Protein AF-A0A8H7E8W8-F1 (afdb_monomer_lite)

Sequence (144 aa):
MKECVDNLSKFAMERPKKLTNPTVNRGKTALPSSQNDLESIGLRADYDNDITAPDGTKYHKYRIQANAGDDVPASMKGWIKKQKKGTHAVLGDIYVKDNGTKQDVGDAYNQFKQAFSNDIKTPTPMGSREGSPSRPGTPSQHRE

Foldseek 3Di:
DLQLLVLQLVQCLVCVCLQQPPPDDAQAFSPDPDPVSCLASQKTWGWHDWDQDPVRWIWTKTWIFGADDPSHDPVSQVVLVVDPCRRRDTLGMFIATHVDHSVSSNVRSVVSSVVSVVCVVPVDDPDPDDPDPPPPDDDDDDDD

Secondary structure (DSSP, 8-state):
-HHHHHHHHHHHHHSTHHHHS--SPTTSEEE--SHHHHHHH-EEEEEEEEEE-TTS-EEEEEEEEEPPSSSS-HHHHHHHHHSTTGGG-EEEEEEEETT--HHHHHHHHHHHHHHHHHHTT-----------------------

Organism: NCBI:txid364733

Radius of gyration: 19.04 Å; chains: 1; bounding box: 45×62×44 Å

Structure (mmCIF, N/CA/C/O backbone):
data_AF-A0A8H7E8W8-F1
#
_entry.id   AF-A0A8H7E8W8-F1
#
loop_
_atom_site.group_PDB
_atom_site.id
_atom_site.type_symbol
_atom_site.label_atom_id
_atom_site.label_alt_id
_atom_site.label_comp_id
_atom_site.label_asym_id
_atom_site.label_entity_id
_atom_site.label_seq_id
_atom_site.pdbx_PDB_ins_code
_atom_site.Cartn_x
_atom_site.Cartn_y
_atom_site.Cartn_z
_atom_site.occupancy
_atom_site.B_iso_or_equiv
_atom_site.auth_seq_id
_atom_site.auth_comp_id
_atom_site.auth_asym_id
_atom_site.auth_atom_id
_atom_site.pdbx_PDB_model_num
ATOM 1 N N . MET A 1 1 ? 0.565 0.092 -15.449 1.00 70.25 1 MET A N 1
ATOM 2 C CA . MET A 1 1 ? 0.445 0.852 -14.180 1.00 70.25 1 MET A CA 1
ATOM 3 C C . MET A 1 1 ? -0.849 0.513 -13.464 1.00 70.25 1 MET A C 1
ATOM 5 O O . MET A 1 1 ? -0.759 -0.055 -12.388 1.00 70.25 1 MET A O 1
ATOM 9 N N . LYS A 1 2 ? -2.026 0.775 -14.056 1.00 75.25 2 LYS A N 1
ATOM 10 C CA . LYS A 1 2 ? -3.321 0.383 -13.468 1.00 75.25 2 LYS A CA 1
ATOM 11 C C . LYS A 1 2 ? -3.370 -1.110 -13.105 1.00 75.25 2 LYS A C 1
ATOM 13 O O . LYS A 1 2 ? -3.642 -1.444 -11.964 1.00 75.25 2 LYS A O 1
ATOM 18 N N . GLU A 1 3 ? -2.943 -1.970 -14.030 1.00 82.19 3 GLU A N 1
ATOM 19 C CA . GLU A 1 3 ? -2.847 -3.422 -13.815 1.00 82.19 3 GLU A CA 1
ATOM 20 C C . GLU A 1 3 ? -1.930 -3.817 -12.642 1.00 82.19 3 GLU A C 1
ATOM 22 O O . GLU A 1 3 ? -2.298 -4.658 -11.833 1.00 82.19 3 GLU A O 1
ATOM 27 N N . CYS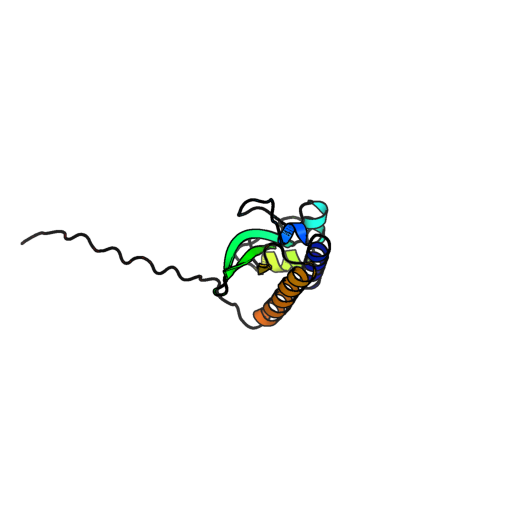 A 1 4 ? -0.779 -3.156 -12.473 1.00 81.19 4 CYS A N 1
ATOM 28 C CA . CYS A 1 4 ? 0.118 -3.387 -11.333 1.00 81.19 4 CYS A CA 1
ATOM 29 C C . CYS A 1 4 ? -0.577 -3.078 -9.996 1.00 81.19 4 CYS A C 1
ATOM 31 O O . CYS A 1 4 ? -0.436 -3.823 -9.028 1.00 81.19 4 CYS A O 1
ATOM 33 N N . VAL A 1 5 ? -1.345 -1.984 -9.943 1.00 81.81 5 VAL A N 1
ATOM 34 C CA . VAL A 1 5 ? -2.104 -1.584 -8.747 1.00 81.81 5 VAL A CA 1
ATOM 35 C C . VAL A 1 5 ? -3.269 -2.543 -8.490 1.00 81.81 5 VAL A C 1
ATOM 37 O O . VAL A 1 5 ? -3.531 -2.890 -7.339 1.00 81.81 5 VAL A O 1
ATOM 40 N N . ASP A 1 6 ? -3.954 -3.004 -9.538 1.00 86.00 6 ASP A N 1
ATOM 41 C CA . ASP A 1 6 ? -5.012 -4.012 -9.431 1.00 86.00 6 ASP A CA 1
ATOM 42 C C . ASP A 1 6 ? -4.475 -5.357 -8.926 1.00 86.00 6 ASP A C 1
ATOM 44 O O . ASP A 1 6 ? -5.049 -5.928 -7.996 1.00 86.00 6 ASP A O 1
ATOM 48 N N . ASN A 1 7 ? -3.334 -5.817 -9.444 1.00 86.56 7 ASN A N 1
ATOM 49 C CA . ASN A 1 7 ? -2.687 -7.041 -8.978 1.00 86.56 7 ASN A CA 1
ATOM 50 C C . ASN A 1 7 ? -2.253 -6.918 -7.512 1.00 86.56 7 ASN A C 1
ATOM 52 O O . ASN A 1 7 ? -2.559 -7.800 -6.711 1.00 86.56 7 ASN A O 1
ATOM 56 N N . LEU A 1 8 ? -1.631 -5.799 -7.120 1.00 85.19 8 LEU A N 1
ATOM 57 C CA . LEU A 1 8 ? -1.264 -5.562 -5.720 1.00 85.19 8 LEU A CA 1
ATOM 58 C C . LEU A 1 8 ? -2.495 -5.553 -4.799 1.00 85.19 8 LEU A C 1
ATOM 60 O O . LEU A 1 8 ? -2.479 -6.165 -3.733 1.00 85.19 8 LEU A O 1
ATOM 64 N N . SER A 1 9 ? -3.575 -4.894 -5.226 1.00 86.81 9 SER A N 1
ATOM 65 C CA . SER A 1 9 ? -4.850 -4.850 -4.505 1.00 86.81 9 SER A CA 1
ATOM 66 C C . SER A 1 9 ? -5.455 -6.245 -4.335 1.00 86.81 9 SER A C 1
ATOM 68 O O . SER A 1 9 ? -5.912 -6.581 -3.243 1.00 86.81 9 SER A O 1
ATOM 70 N N . LYS A 1 10 ? -5.405 -7.092 -5.368 1.00 87.25 10 LYS A N 1
ATOM 71 C CA . LYS A 1 10 ? -5.867 -8.482 -5.285 1.00 87.25 10 LYS A CA 1
ATOM 72 C C . LYS A 1 10 ? -5.060 -9.280 -4.258 1.00 87.25 10 LYS A C 1
ATOM 74 O O . LYS A 1 10 ? -5.651 -9.912 -3.385 1.00 87.25 10 LYS A O 1
ATOM 79 N N . PHE A 1 11 ? -3.731 -9.181 -4.297 1.00 86.38 11 PHE A N 1
ATOM 80 C CA . PHE A 1 11 ? -2.848 -9.834 -3.322 1.00 86.38 11 PHE A CA 1
ATOM 81 C C . PHE A 1 11 ? -3.115 -9.366 -1.888 1.00 86.38 11 PHE A C 1
ATOM 83 O O . PHE A 1 11 ? -3.147 -10.173 -0.957 1.00 86.38 11 PHE A O 1
ATOM 90 N N . ALA A 1 12 ? -3.345 -8.066 -1.707 1.00 86.25 12 ALA A N 1
ATOM 91 C CA . ALA A 1 12 ? -3.670 -7.483 -0.413 1.00 86.25 12 ALA A CA 1
ATOM 92 C C . ALA A 1 12 ? -4.982 -8.044 0.147 1.00 86.25 12 ALA A C 1
ATOM 94 O O . ALA A 1 12 ? -5.059 -8.415 1.317 1.00 86.25 12 ALA A O 1
ATOM 95 N N . MET A 1 13 ? -5.995 -8.177 -0.709 1.00 83.94 13 MET A N 1
ATOM 96 C CA . MET A 1 13 ? -7.292 -8.744 -0.353 1.00 83.94 13 MET A CA 1
ATOM 97 C C . MET A 1 13 ? -7.249 -10.263 -0.114 1.00 83.94 13 MET A C 1
ATOM 99 O O . MET A 1 13 ? -8.070 -10.782 0.640 1.00 83.94 13 MET A O 1
ATOM 103 N N . GLU A 1 14 ? -6.328 -10.999 -0.737 1.00 87.38 14 GLU A N 1
ATOM 104 C CA . GLU A 1 14 ? -6.111 -12.427 -0.455 1.00 87.38 14 GLU A CA 1
ATOM 105 C C . GLU A 1 14 ? -5.360 -12.651 0.863 1.00 87.38 14 GLU A C 1
ATOM 107 O O . GLU A 1 14 ? -5.583 -13.654 1.544 1.00 87.38 14 GLU A O 1
ATOM 112 N N . ARG A 1 15 ? -4.506 -11.701 1.265 1.00 85.38 15 ARG A N 1
ATOM 113 C CA . ARG A 1 15 ? -3.701 -11.774 2.494 1.00 85.38 15 ARG A CA 1
ATOM 114 C C . ARG A 1 15 ? -3.934 -10.573 3.421 1.00 85.38 15 ARG A C 1
ATOM 116 O O . ARG A 1 15 ? -2.964 -9.942 3.844 1.00 85.38 15 ARG A O 1
ATOM 123 N N . PRO A 1 16 ? -5.183 -10.290 3.833 1.00 84.38 16 PRO A N 1
ATOM 124 C CA . PRO A 1 16 ? -5.505 -9.079 4.586 1.00 84.38 16 PRO A CA 1
ATOM 125 C C . PRO A 1 16 ? -4.780 -9.030 5.934 1.00 84.38 16 PRO A C 1
ATOM 127 O O . PRO A 1 16 ? -4.319 -7.971 6.338 1.00 84.38 16 PRO A O 1
ATOM 130 N N . LYS A 1 17 ? -4.552 -10.192 6.565 1.00 84.81 17 LYS A N 1
ATOM 131 C CA . LYS A 1 17 ? -3.810 -10.317 7.831 1.00 84.81 17 LYS A CA 1
ATOM 132 C C . LYS A 1 17 ? -2.398 -9.729 7.779 1.00 84.81 17 LYS A C 1
ATOM 134 O O . LYS A 1 17 ? -1.897 -9.295 8.804 1.00 84.81 17 LYS A O 1
ATOM 139 N N . LYS A 1 18 ? -1.747 -9.713 6.607 1.00 83.56 18 LYS A N 1
ATOM 140 C CA . LYS A 1 18 ? -0.404 -9.127 6.448 1.00 83.56 18 LYS A CA 1
ATOM 141 C C . LYS A 1 18 ? -0.412 -7.601 6.536 1.00 83.56 18 LYS A C 1
ATOM 143 O O . LYS A 1 18 ? 0.631 -7.024 6.814 1.00 83.56 18 LYS A O 1
ATOM 148 N N . LEU A 1 19 ? -1.567 -6.983 6.289 1.00 83.69 19 LEU A N 1
ATOM 149 C CA . LEU A 1 19 ? -1.754 -5.536 6.302 1.00 83.69 19 LEU A CA 1
ATOM 150 C C . LEU A 1 19 ? -2.528 -5.047 7.531 1.00 83.69 19 LEU A C 1
ATOM 152 O O . LEU A 1 19 ? -2.322 -3.920 7.968 1.00 83.69 19 LEU A O 1
ATOM 156 N N . THR A 1 20 ? -3.413 -5.872 8.087 1.00 86.62 20 THR A N 1
ATOM 157 C CA . THR A 1 20 ? -4.204 -5.535 9.281 1.00 86.62 20 THR A CA 1
ATOM 158 C C . THR A 1 20 ? -3.509 -5.916 10.584 1.00 86.62 20 THR A C 1
ATOM 160 O O . THR A 1 20 ? -3.943 -5.482 11.641 1.00 86.62 20 THR A O 1
ATOM 163 N N . ASN A 1 21 ? -2.459 -6.737 10.513 1.00 86.56 21 ASN A N 1
ATOM 164 C CA . ASN A 1 21 ? -1.573 -7.048 11.628 1.00 86.56 21 ASN A CA 1
ATOM 165 C C . ASN A 1 21 ? -0.139 -7.259 11.093 1.00 86.56 21 ASN A C 1
ATOM 167 O O . ASN A 1 21 ? 0.307 -8.405 10.930 1.00 86.56 21 ASN A O 1
ATOM 171 N N . PRO A 1 22 ? 0.565 -6.179 10.705 1.00 82.50 22 PRO A N 1
ATOM 172 C CA . PRO A 1 22 ? 1.901 -6.283 10.143 1.00 82.50 22 PRO A CA 1
ATOM 173 C C . PRO A 1 22 ? 2.866 -6.884 11.164 1.00 82.50 22 PRO A C 1
ATOM 175 O O . PRO A 1 22 ? 3.104 -6.339 12.234 1.00 82.50 22 PRO A O 1
ATOM 178 N N . THR A 1 23 ? 3.499 -7.993 10.791 1.00 82.88 23 THR A N 1
ATOM 179 C CA . THR A 1 23 ? 4.620 -8.572 11.551 1.00 82.88 23 THR A CA 1
ATOM 180 C C . THR A 1 23 ? 5.970 -7.988 11.132 1.00 82.88 23 THR A C 1
ATOM 182 O O . THR A 1 23 ? 7.015 -8.451 11.582 1.00 82.88 23 THR A O 1
ATOM 185 N N . VAL A 1 24 ? 5.973 -7.053 10.179 1.00 83.81 24 VAL A N 1
ATOM 186 C CA . VAL A 1 24 ? 7.185 -6.467 9.605 1.00 83.81 24 VAL A CA 1
ATOM 187 C C . VAL A 1 24 ? 7.525 -5.156 10.303 1.00 83.81 24 VAL A C 1
ATOM 189 O O . VAL A 1 24 ? 6.645 -4.380 10.658 1.00 83.81 24 VAL A O 1
ATOM 192 N N . ASN A 1 25 ? 8.818 -4.890 10.468 1.00 85.25 25 ASN A N 1
ATOM 193 C CA . ASN A 1 25 ? 9.281 -3.622 11.023 1.00 85.25 25 ASN A CA 1
ATOM 194 C C . ASN A 1 25 ? 9.126 -2.476 10.016 1.00 85.25 25 ASN A C 1
ATOM 196 O O . ASN A 1 25 ? 9.081 -2.685 8.802 1.00 85.25 25 ASN A O 1
ATOM 200 N N . ARG A 1 26 ? 9.106 -1.243 10.528 1.00 86.50 26 ARG A N 1
ATOM 201 C CA . ARG A 1 26 ? 9.117 -0.022 9.716 1.00 86.50 26 ARG A CA 1
ATOM 202 C C . ARG A 1 26 ? 10.220 -0.058 8.649 1.00 86.50 26 ARG A C 1
ATOM 204 O O . ARG A 1 26 ? 11.359 -0.434 8.919 1.00 86.50 26 ARG A O 1
ATOM 211 N N . GLY A 1 27 ? 9.872 0.366 7.439 1.00 80.94 27 GLY A N 1
ATOM 212 C CA . GLY A 1 27 ? 10.732 0.390 6.259 1.00 80.94 27 GLY A CA 1
ATOM 213 C C . GLY A 1 27 ? 10.887 -0.963 5.564 1.00 80.94 27 GLY A C 1
ATOM 214 O O . GLY A 1 27 ? 11.674 -1.063 4.624 1.00 80.94 27 GLY A O 1
ATOM 215 N N . LYS A 1 28 ? 10.182 -2.010 6.012 1.00 86.56 28 LYS A N 1
ATOM 216 C CA . LYS A 1 28 ? 10.203 -3.335 5.379 1.00 86.56 28 LYS A CA 1
ATOM 217 C C . LYS A 1 28 ? 8.948 -3.579 4.554 1.00 86.56 28 LYS A C 1
ATOM 219 O O . LYS A 1 28 ? 7.860 -3.119 4.893 1.00 86.56 28 LYS A O 1
ATOM 224 N N . THR A 1 29 ? 9.109 -4.364 3.497 1.00 87.06 29 THR A N 1
ATOM 225 C CA . THR A 1 29 ? 8.011 -4.780 2.630 1.00 87.06 29 THR A CA 1
ATOM 226 C C . THR A 1 29 ? 7.055 -5.702 3.374 1.00 87.06 29 THR A C 1
ATOM 228 O O . THR A 1 29 ? 7.424 -6.803 3.778 1.00 87.06 29 THR A O 1
ATOM 231 N N . ALA A 1 30 ? 5.819 -5.243 3.552 1.00 86.69 30 ALA A N 1
ATOM 232 C CA . ALA A 1 30 ? 4.732 -6.034 4.117 1.00 86.69 30 ALA A CA 1
ATOM 233 C C . ALA A 1 30 ? 4.125 -6.968 3.063 1.00 86.69 30 ALA A C 1
ATOM 235 O O . ALA A 1 30 ? 3.780 -8.115 3.359 1.00 86.69 30 ALA A O 1
ATOM 236 N N . LEU A 1 31 ? 4.003 -6.475 1.825 1.00 86.12 31 LEU A N 1
ATOM 237 C CA . LEU A 1 31 ? 3.379 -7.192 0.719 1.00 86.12 31 LEU A CA 1
ATOM 238 C C . LEU A 1 31 ? 3.864 -6.647 -0.636 1.00 86.12 31 LEU A C 1
ATOM 240 O O . LEU A 1 31 ? 3.920 -5.431 -0.785 1.00 86.12 31 LEU A O 1
ATOM 244 N N . PRO A 1 32 ? 4.120 -7.477 -1.656 1.00 84.88 32 PRO A N 1
ATOM 245 C CA . PRO A 1 32 ? 4.276 -8.931 -1.619 1.00 84.88 32 PRO A CA 1
ATOM 246 C C . PRO A 1 32 ? 5.536 -9.352 -0.855 1.00 84.88 32 PRO A C 1
ATOM 248 O O . PRO A 1 32 ? 6.520 -8.624 -0.818 1.00 84.88 32 PRO A O 1
ATOM 251 N N . SER A 1 33 ? 5.511 -10.538 -0.243 1.00 81.50 33 SER A N 1
ATOM 252 C CA . SER A 1 33 ? 6.647 -11.073 0.526 1.00 81.50 33 SER A CA 1
ATOM 253 C C . SER A 1 33 ? 7.589 -11.965 -0.291 1.00 81.50 33 SER A C 1
ATOM 255 O O . SER A 1 33 ? 8.661 -12.310 0.195 1.00 81.50 33 SER A O 1
ATOM 257 N N . SER A 1 34 ? 7.175 -12.385 -1.490 1.00 83.94 34 SER A N 1
ATOM 258 C CA . SER A 1 34 ? 7.935 -13.287 -2.361 1.00 83.94 34 SER A CA 1
ATOM 259 C C . SER A 1 34 ? 8.532 -12.525 -3.540 1.00 83.94 34 SER A C 1
ATOM 261 O O . SER A 1 34 ? 7.864 -11.676 -4.128 1.00 83.94 34 SER A O 1
ATOM 263 N N . GLN A 1 35 ? 9.757 -12.884 -3.930 1.00 81.31 35 GLN A N 1
ATOM 264 C CA . GLN A 1 35 ? 10.471 -12.255 -5.046 1.00 81.31 35 GLN A CA 1
ATOM 265 C C . GLN A 1 35 ? 9.700 -12.355 -6.373 1.00 81.31 35 GLN A C 1
ATOM 267 O O . GLN A 1 35 ? 9.512 -11.352 -7.052 1.00 81.31 35 GLN A O 1
ATOM 272 N N . ASN A 1 36 ? 9.156 -13.534 -6.681 1.00 84.19 36 ASN A N 1
ATOM 273 C CA . ASN A 1 36 ? 8.395 -13.766 -7.912 1.00 84.19 36 ASN A CA 1
ATOM 274 C C . ASN A 1 36 ? 7.143 -12.868 -8.015 1.00 84.19 36 ASN A C 1
ATOM 276 O O . ASN A 1 36 ? 6.810 -12.363 -9.085 1.00 84.19 36 ASN A O 1
ATOM 280 N N . ASP A 1 37 ? 6.465 -12.618 -6.889 1.00 85.38 37 ASP A N 1
ATOM 281 C CA . ASP A 1 37 ? 5.301 -11.725 -6.849 1.00 85.38 37 ASP A CA 1
ATOM 282 C C . ASP A 1 37 ? 5.727 -10.253 -6.984 1.00 85.38 37 ASP A C 1
ATOM 284 O O . ASP A 1 37 ? 5.056 -9.468 -7.653 1.00 85.38 37 ASP A O 1
ATOM 288 N N . LEU A 1 38 ? 6.858 -9.872 -6.376 1.00 83.62 38 LEU A N 1
ATOM 289 C CA . LEU A 1 38 ? 7.436 -8.528 -6.488 1.00 83.62 38 LEU A CA 1
ATOM 290 C C . LEU A 1 38 ? 7.818 -8.179 -7.931 1.00 83.62 38 LEU A C 1
ATOM 292 O O . LEU A 1 38 ? 7.624 -7.040 -8.361 1.00 83.62 38 LEU A O 1
ATOM 296 N N . GLU A 1 39 ? 8.348 -9.145 -8.673 1.00 84.50 39 GLU A N 1
ATOM 297 C CA . GLU A 1 39 ? 8.697 -9.008 -10.088 1.00 84.50 39 GLU A CA 1
ATOM 298 C C . GLU A 1 39 ? 7.440 -8.950 -10.957 1.00 84.50 39 GLU A C 1
ATOM 300 O O . GLU A 1 39 ? 7.261 -7.993 -11.708 1.00 84.50 39 GLU A O 1
ATOM 305 N N . SER A 1 40 ? 6.505 -9.886 -10.762 1.00 83.62 40 SER A N 1
ATOM 306 C CA . SER A 1 40 ? 5.256 -9.947 -11.532 1.00 83.62 40 SER A CA 1
ATOM 307 C C . SER A 1 40 ? 4.383 -8.694 -11.366 1.00 83.62 40 SER A C 1
ATOM 309 O O . SER A 1 40 ? 3.837 -8.164 -12.336 1.00 83.62 40 SER A O 1
ATOM 311 N N . ILE A 1 41 ? 4.261 -8.179 -10.140 1.00 86.19 41 ILE A N 1
ATOM 312 C CA . ILE A 1 41 ? 3.439 -6.999 -9.840 1.00 86.19 41 ILE A CA 1
ATOM 313 C C . ILE A 1 41 ? 4.208 -5.710 -10.158 1.00 86.19 41 ILE A C 1
ATOM 315 O O . ILE A 1 41 ? 3.631 -4.743 -10.665 1.00 86.19 41 ILE A O 1
ATOM 319 N N . GLY A 1 42 ? 5.504 -5.668 -9.834 1.00 83.25 42 GLY A N 1
ATOM 320 C CA . GLY A 1 42 ? 6.347 -4.476 -9.941 1.00 83.25 42 GLY A CA 1
ATOM 321 C C . GLY A 1 42 ? 6.074 -3.396 -8.886 1.00 83.25 42 GLY A C 1
ATOM 322 O O . GLY A 1 42 ? 6.645 -2.309 -8.972 1.00 83.25 42 GLY A O 1
ATOM 323 N N . LEU A 1 43 ? 5.214 -3.668 -7.899 1.00 85.81 43 LEU A N 1
ATOM 324 C CA . LEU A 1 43 ? 4.906 -2.785 -6.771 1.00 85.81 43 LEU A CA 1
ATOM 325 C C . LEU A 1 43 ? 5.068 -3.515 -5.447 1.00 85.81 43 LEU A C 1
ATOM 327 O O . LEU A 1 43 ? 4.785 -4.708 -5.342 1.00 85.81 43 LEU A O 1
ATOM 331 N N . ARG A 1 44 ? 5.434 -2.749 -4.423 1.00 88.12 44 ARG A N 1
ATOM 332 C CA . ARG A 1 44 ? 5.525 -3.212 -3.045 1.00 88.12 44 ARG A CA 1
ATOM 333 C C . ARG A 1 44 ? 4.879 -2.221 -2.085 1.00 88.12 44 ARG A C 1
ATOM 335 O O . ARG A 1 44 ? 4.942 -1.015 -2.295 1.00 88.12 44 ARG A O 1
ATOM 342 N N . ALA A 1 45 ? 4.253 -2.744 -1.045 1.00 88.56 45 ALA A N 1
ATOM 343 C CA . ALA A 1 45 ? 3.720 -2.016 0.091 1.00 88.56 45 ALA A CA 1
ATOM 344 C C . ALA A 1 45 ? 4.706 -2.160 1.254 1.00 88.56 45 ALA A C 1
ATOM 346 O O . ALA A 1 45 ? 4.784 -3.210 1.897 1.00 88.56 45 ALA A O 1
ATOM 347 N N . ASP A 1 46 ? 5.471 -1.104 1.504 1.00 88.88 46 ASP A N 1
ATOM 348 C CA . ASP A 1 46 ? 6.424 -1.036 2.608 1.00 88.88 46 ASP A CA 1
ATOM 349 C C . ASP A 1 46 ? 5.737 -0.449 3.840 1.00 88.88 46 ASP A C 1
ATOM 351 O O . ASP A 1 46 ? 5.085 0.589 3.759 1.00 88.88 46 ASP A O 1
ATOM 355 N N . TYR A 1 47 ? 5.863 -1.107 4.987 1.00 90.25 47 TYR A N 1
ATOM 356 C CA . TYR A 1 47 ? 5.290 -0.617 6.235 1.00 90.25 47 TYR A CA 1
ATOM 357 C C . TYR A 1 47 ? 6.020 0.650 6.697 1.00 90.25 47 TYR A C 1
ATOM 359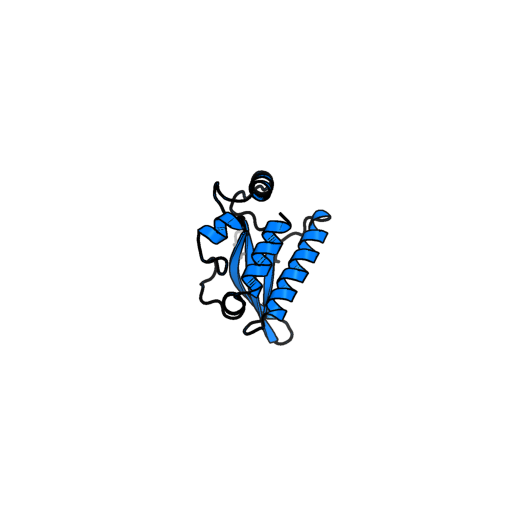 O O . TYR A 1 47 ? 7.247 0.648 6.766 1.00 90.25 47 TYR A O 1
ATOM 367 N N . ASP A 1 48 ? 5.302 1.735 7.003 1.00 87.75 48 ASP A N 1
ATOM 368 C CA . ASP A 1 48 ? 5.904 2.993 7.478 1.00 87.75 48 ASP A CA 1
ATOM 369 C C . ASP A 1 48 ? 5.647 3.190 8.974 1.00 87.75 48 ASP A C 1
ATOM 371 O O . ASP A 1 48 ? 6.590 3.155 9.759 1.00 87.75 48 ASP A O 1
ATOM 375 N N . ASN A 1 49 ? 4.399 3.381 9.400 1.00 86.56 49 ASN A N 1
ATOM 376 C CA . ASN A 1 49 ? 4.079 3.535 10.820 1.00 86.56 49 ASN A CA 1
ATOM 377 C C . ASN A 1 49 ? 2.597 3.288 11.126 1.00 86.56 49 ASN A C 1
ATOM 379 O O . ASN A 1 49 ? 1.771 3.181 10.225 1.00 86.56 49 ASN A O 1
ATOM 383 N N . ASP A 1 50 ? 2.263 3.290 12.412 1.00 88.06 50 ASP A N 1
ATOM 384 C CA . ASP A 1 50 ? 0.887 3.351 12.893 1.00 88.06 50 ASP A CA 1
ATOM 385 C C . ASP A 1 50 ? 0.408 4.804 12.998 1.00 88.06 50 ASP A C 1
ATOM 387 O O . ASP A 1 50 ? 1.107 5.676 13.520 1.00 88.06 50 ASP A O 1
ATOM 391 N N . ILE A 1 51 ? -0.810 5.065 12.537 1.00 86.19 51 ILE A N 1
ATOM 392 C CA . ILE A 1 51 ? -1.515 6.332 12.694 1.00 86.19 51 ILE A CA 1
ATOM 393 C C . ILE A 1 51 ? -2.761 6.096 13.532 1.00 86.19 51 ILE A C 1
ATOM 395 O O . ILE A 1 51 ? -3.577 5.233 13.224 1.00 86.19 51 ILE A O 1
ATOM 399 N N . THR A 1 52 ? -2.939 6.918 14.558 1.00 88.44 52 THR A N 1
ATOM 400 C CA . THR A 1 52 ? -4.191 6.984 15.309 1.00 88.44 52 THR A CA 1
ATOM 401 C C . THR A 1 52 ? -5.010 8.148 14.773 1.00 88.44 52 THR A C 1
ATOM 403 O O . THR A 1 52 ? -4.552 9.292 14.781 1.00 88.44 52 THR A O 1
ATOM 406 N N . ALA A 1 53 ? -6.205 7.857 14.275 1.00 80.19 53 ALA A N 1
ATOM 407 C CA . ALA A 1 53 ? -7.155 8.868 13.846 1.00 80.19 53 ALA A CA 1
ATOM 408 C C . ALA A 1 53 ? -7.778 9.597 15.058 1.00 80.19 53 ALA A C 1
ATOM 410 O O . ALA A 1 53 ? -7.695 9.105 16.188 1.00 80.19 53 ALA A O 1
ATOM 411 N N . PRO A 1 54 ? -8.392 10.780 14.859 1.00 79.00 54 PRO A N 1
ATOM 412 C CA . PRO A 1 54 ? -8.948 11.583 15.955 1.00 79.00 54 PRO A CA 1
ATOM 413 C C . PRO A 1 54 ? -10.052 10.885 16.761 1.00 79.00 54 PRO A C 1
ATOM 415 O O . PRO A 1 54 ? -10.274 11.221 17.918 1.00 79.00 54 PRO A O 1
ATOM 418 N N . ASP A 1 55 ? -10.729 9.912 16.153 1.00 80.81 55 ASP A N 1
ATOM 419 C CA . ASP A 1 55 ? -11.748 9.050 16.762 1.00 80.81 55 ASP A CA 1
ATOM 420 C C . ASP A 1 55 ? -11.151 7.910 17.616 1.00 80.81 55 ASP A C 1
ATOM 422 O O . ASP A 1 55 ? -11.890 7.115 18.191 1.00 80.81 55 ASP A O 1
ATOM 426 N N . GLY A 1 56 ? -9.820 7.812 17.698 1.00 81.81 56 GLY A N 1
ATOM 427 C CA . GLY A 1 56 ? -9.101 6.746 18.397 1.00 81.81 56 GLY A CA 1
ATOM 428 C C . GLY A 1 56 ? -8.872 5.488 17.556 1.00 81.81 56 GLY A C 1
ATOM 429 O O . GLY A 1 56 ? -8.216 4.557 18.031 1.00 81.81 56 GLY A O 1
ATOM 430 N N . THR A 1 57 ? -9.355 5.442 16.310 1.00 84.19 57 THR A N 1
ATOM 431 C CA . THR A 1 57 ? -9.146 4.287 15.430 1.00 84.19 57 THR A CA 1
ATOM 432 C C . THR A 1 57 ? -7.687 4.220 14.977 1.00 84.19 57 THR A C 1
ATOM 434 O O . THR A 1 57 ? -7.127 5.202 14.489 1.00 84.19 57 THR A O 1
ATOM 437 N N . LYS A 1 58 ? -7.059 3.047 15.105 1.00 87.88 58 LYS A N 1
ATOM 438 C CA . LYS A 1 58 ? -5.687 2.805 14.640 1.00 87.88 58 LYS A CA 1
ATOM 439 C C . LYS A 1 58 ? -5.666 2.326 13.189 1.00 87.88 58 LYS A C 1
ATOM 441 O O . LYS A 1 58 ? -6.468 1.485 12.784 1.00 87.88 58 LYS A O 1
ATOM 446 N N . TYR A 1 59 ? -4.710 2.839 12.430 1.00 87.06 59 TYR A N 1
ATOM 447 C CA . TYR A 1 59 ? -4.447 2.490 11.042 1.00 87.06 59 TYR A CA 1
ATOM 448 C C . TYR A 1 59 ? -2.960 2.220 10.849 1.00 87.06 59 TYR A C 1
ATOM 450 O O . TYR A 1 59 ? -2.118 2.992 11.292 1.00 87.06 59 TYR A O 1
ATOM 458 N N . HIS A 1 60 ? -2.630 1.176 10.109 1.00 87.81 60 HIS A N 1
ATOM 459 C CA . HIS A 1 60 ? -1.289 0.933 9.609 1.00 87.81 60 HIS A CA 1
ATOM 460 C C . HIS A 1 60 ? -1.094 1.677 8.291 1.00 87.81 60 HIS A C 1
ATOM 462 O O . HIS A 1 60 ? -1.832 1.476 7.319 1.00 87.81 60 HIS A O 1
ATOM 468 N N . LYS A 1 61 ? -0.077 2.533 8.250 1.00 88.88 61 LYS A N 1
ATOM 469 C CA . LYS A 1 61 ? 0.351 3.239 7.051 1.00 88.88 61 LYS A CA 1
ATOM 470 C C . LYS A 1 61 ? 1.337 2.381 6.265 1.00 88.88 61 LY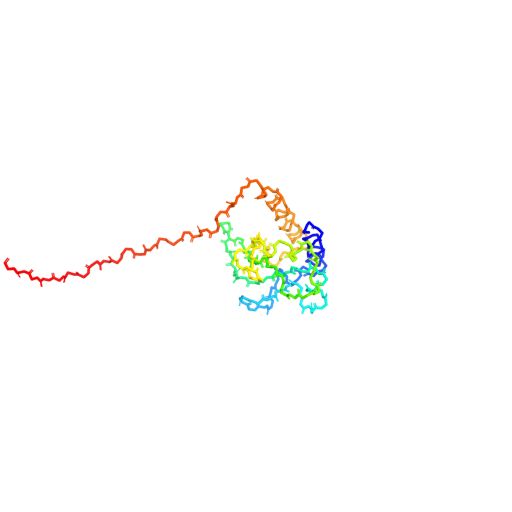S A C 1
ATOM 472 O O . LYS A 1 61 ? 2.395 2.006 6.776 1.00 88.88 61 LYS A O 1
ATOM 477 N N . TYR A 1 62 ? 1.034 2.167 4.989 1.00 89.06 62 TYR A N 1
ATOM 478 C CA . TYR A 1 62 ? 1.945 1.533 4.040 1.00 89.06 62 TYR A CA 1
ATOM 479 C C . TYR A 1 62 ? 2.261 2.468 2.890 1.00 89.06 62 TYR A C 1
ATOM 481 O O . TYR A 1 62 ? 1.388 3.150 2.361 1.00 89.06 62 TYR A O 1
ATOM 489 N N . ARG A 1 63 ? 3.514 2.450 2.464 1.00 89.31 63 ARG A N 1
ATOM 490 C CA . ARG A 1 63 ? 4.011 3.207 1.331 1.00 89.31 63 ARG A CA 1
ATOM 491 C C . ARG A 1 63 ? 4.100 2.306 0.113 1.00 89.31 63 ARG A C 1
ATOM 493 O O . ARG A 1 63 ? 4.842 1.326 0.118 1.00 89.31 63 ARG A O 1
ATOM 500 N N . ILE A 1 64 ? 3.368 2.652 -0.939 1.00 87.50 64 ILE A N 1
ATOM 501 C CA . ILE A 1 64 ? 3.399 1.928 -2.206 1.00 87.50 64 ILE A CA 1
ATOM 502 C C . ILE A 1 64 ? 4.605 2.414 -3.000 1.00 87.50 64 ILE A C 1
ATOM 504 O O . ILE A 1 64 ? 4.618 3.536 -3.506 1.00 87.50 64 ILE A O 1
ATOM 508 N N . GLN A 1 65 ? 5.637 1.584 -3.085 1.00 85.94 65 GLN A N 1
ATOM 509 C CA . GLN A 1 65 ? 6.854 1.858 -3.839 1.00 85.94 65 GLN A CA 1
ATOM 510 C C . GLN A 1 65 ? 6.923 0.990 -5.086 1.00 85.94 65 GLN A C 1
ATOM 512 O O . GLN A 1 65 ? 6.418 -0.136 -5.120 1.00 85.94 65 GLN A O 1
ATOM 517 N N . ALA A 1 66 ? 7.579 1.514 -6.113 1.00 83.38 66 ALA A N 1
ATOM 518 C CA . ALA A 1 66 ? 7.960 0.703 -7.253 1.00 83.38 66 ALA A CA 1
ATOM 519 C C . ALA A 1 66 ? 9.045 -0.306 -6.848 1.00 83.38 66 ALA A C 1
ATOM 521 O O . ALA A 1 66 ? 9.955 0.019 -6.084 1.00 83.38 66 ALA A O 1
ATOM 522 N N . ASN A 1 67 ? 8.948 -1.536 -7.351 1.00 80.00 67 ASN A N 1
ATOM 523 C CA . ASN A 1 67 ? 10.024 -2.502 -7.180 1.00 80.00 67 ASN A CA 1
ATOM 524 C C . ASN A 1 67 ? 11.181 -2.196 -8.149 1.00 80.00 67 ASN A C 1
ATOM 526 O O . ASN A 1 67 ? 10.974 -1.679 -9.250 1.00 80.00 67 ASN A O 1
ATOM 530 N N . ALA A 1 68 ? 12.402 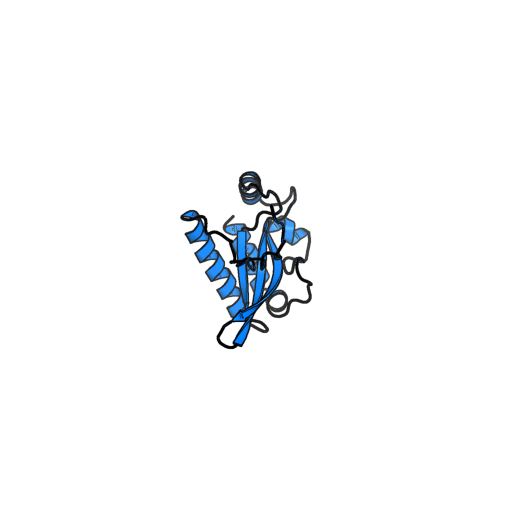-2.523 -7.732 1.00 67.75 68 ALA A N 1
ATOM 531 C CA . ALA A 1 68 ? 13.588 -2.472 -8.577 1.00 67.75 68 ALA A CA 1
ATOM 532 C C . ALA A 1 68 ? 13.788 -3.837 -9.245 1.00 67.75 68 ALA A C 1
ATOM 534 O O . ALA A 1 68 ? 13.701 -4.855 -8.564 1.00 67.75 68 ALA A O 1
ATOM 535 N N . GLY A 1 69 ? 14.081 -3.866 -10.543 1.00 65.25 69 GLY A N 1
ATOM 536 C CA . GLY A 1 69 ? 14.415 -5.112 -11.234 1.00 65.25 69 GLY A CA 1
ATOM 537 C C . GLY A 1 69 ? 14.126 -5.069 -12.726 1.00 65.25 69 GLY A C 1
ATOM 538 O O . GLY A 1 69 ? 13.393 -4.200 -13.211 1.00 65.25 69 GLY A O 1
ATOM 539 N N . ASP A 1 70 ? 14.707 -6.017 -13.455 1.00 66.56 70 ASP A N 1
ATOM 540 C CA . ASP A 1 70 ? 14.482 -6.154 -14.889 1.00 66.56 70 ASP A CA 1
ATOM 541 C C . ASP A 1 70 ? 13.202 -6.914 -15.243 1.00 66.56 70 ASP A C 1
ATOM 543 O O . ASP A 1 70 ? 12.675 -6.744 -16.342 1.00 66.56 70 ASP A O 1
ATOM 547 N N . ASP A 1 71 ? 12.630 -7.633 -14.289 1.00 74.56 71 ASP A N 1
ATOM 548 C CA . ASP A 1 71 ? 11.417 -8.421 -14.503 1.00 74.56 71 ASP A CA 1
ATOM 549 C C . ASP A 1 71 ? 10.130 -7.649 -14.178 1.00 74.56 71 ASP A C 1
ATOM 551 O O . ASP A 1 71 ? 9.028 -8.156 -14.375 1.00 74.56 71 ASP A O 1
ATOM 555 N N . VAL A 1 72 ? 10.240 -6.385 -13.740 1.00 78.25 72 VAL A N 1
ATOM 556 C CA . VAL A 1 72 ? 9.057 -5.544 -13.512 1.00 78.25 72 VAL A CA 1
ATOM 557 C C . VAL A 1 72 ? 8.385 -5.156 -14.838 1.00 78.25 72 VAL A C 1
ATOM 559 O O . VAL A 1 72 ? 9.076 -4.901 -15.835 1.00 78.25 72 VAL A O 1
ATOM 562 N N . PRO A 1 73 ? 7.046 -5.003 -14.868 1.00 78.94 73 PRO A N 1
ATOM 563 C CA . PRO A 1 73 ? 6.316 -4.689 -16.092 1.00 78.94 73 PRO A CA 1
ATOM 564 C C . PRO A 1 73 ? 6.857 -3.445 -16.811 1.00 78.94 73 PRO A C 1
ATOM 566 O O . PRO A 1 73 ? 7.155 -2.425 -16.184 1.00 78.94 73 PRO A O 1
ATOM 569 N N . ALA A 1 74 ? 6.909 -3.470 -18.148 1.00 77.81 74 ALA A N 1
ATOM 570 C CA . ALA A 1 74 ? 7.458 -2.373 -18.959 1.00 77.81 74 ALA A CA 1
ATOM 571 C C . ALA A 1 74 ? 6.791 -1.011 -18.678 1.00 77.81 74 ALA A C 1
ATOM 573 O O . ALA A 1 74 ? 7.451 0.029 -18.668 1.00 77.81 74 ALA A O 1
ATOM 574 N N . SER A 1 75 ? 5.489 -1.022 -18.366 1.00 73.50 75 SER A N 1
ATOM 575 C CA . SER A 1 75 ? 4.750 0.163 -17.912 1.00 73.50 75 SER A CA 1
ATOM 576 C C . SER A 1 75 ? 5.333 0.776 -16.633 1.00 73.50 75 SER A C 1
ATOM 578 O O . SER A 1 75 ? 5.374 1.997 -16.501 1.00 73.50 75 SER A O 1
ATOM 580 N N . MET A 1 76 ? 5.771 -0.067 -15.693 1.00 75.44 76 MET A N 1
ATOM 581 C CA . MET A 1 76 ? 6.411 0.356 -14.452 1.00 75.44 76 MET A CA 1
ATOM 582 C C . MET A 1 76 ? 7.819 0.877 -14.730 1.00 75.44 76 MET A C 1
ATOM 584 O O . MET A 1 76 ? 8.140 1.980 -14.299 1.00 75.44 76 MET A O 1
ATOM 588 N N . LYS A 1 77 ? 8.623 0.167 -15.537 1.00 75.69 77 LYS A N 1
ATOM 589 C CA . LYS A 1 77 ? 9.953 0.650 -15.957 1.00 75.69 77 LYS A CA 1
ATOM 590 C C . LYS A 1 77 ? 9.876 2.035 -16.601 1.00 75.69 77 LYS A C 1
ATOM 592 O O . LYS A 1 77 ? 10.672 2.915 -16.279 1.00 75.69 77 LYS A O 1
ATOM 597 N N . GLY A 1 78 ? 8.906 2.244 -17.492 1.00 76.44 78 GLY A N 1
ATOM 598 C CA . GLY A 1 78 ? 8.681 3.530 -18.150 1.00 76.44 78 GLY A CA 1
ATOM 599 C C . GLY A 1 78 ? 8.296 4.648 -17.178 1.00 76.44 78 GLY A C 1
ATOM 600 O O . GLY A 1 78 ? 8.732 5.782 -17.360 1.00 76.44 78 GLY A O 1
ATOM 601 N N . TRP A 1 79 ? 7.518 4.343 -16.135 1.00 77.94 79 TRP A N 1
ATOM 602 C CA . TRP A 1 79 ? 7.174 5.308 -15.090 1.00 77.94 79 TRP A CA 1
ATOM 603 C C . TRP A 1 79 ? 8.361 5.593 -14.162 1.00 77.94 79 TRP A C 1
ATOM 605 O O . TRP A 1 79 ? 8.714 6.757 -14.001 1.00 77.94 79 TRP A O 1
ATOM 615 N N . ILE A 1 80 ? 9.038 4.560 -13.644 1.00 74.06 80 ILE A N 1
ATOM 616 C CA . ILE A 1 80 ? 10.244 4.665 -12.801 1.00 74.06 80 ILE A CA 1
ATOM 617 C C . ILE A 1 80 ? 11.299 5.555 -13.467 1.00 74.06 80 ILE A C 1
ATOM 619 O O . ILE A 1 80 ? 11.821 6.464 -12.830 1.00 74.06 80 ILE A O 1
ATOM 623 N N . LYS A 1 81 ? 11.576 5.344 -14.764 1.00 73.31 81 LYS A N 1
ATOM 624 C CA . LYS A 1 81 ? 12.550 6.144 -15.532 1.00 73.31 81 LYS A CA 1
ATOM 625 C C . LYS A 1 81 ? 12.205 7.635 -15.596 1.00 73.31 81 LYS A C 1
ATOM 627 O O . LYS A 1 81 ? 13.101 8.455 -15.751 1.00 73.31 81 LYS A O 1
ATOM 632 N N . LYS A 1 82 ? 10.922 7.992 -15.496 1.00 75.56 82 LYS A N 1
ATOM 633 C CA . LYS A 1 82 ? 10.456 9.388 -15.483 1.00 75.56 82 LYS A CA 1
ATOM 634 C C . LYS A 1 82 ? 10.507 10.013 -14.086 1.00 75.56 82 LYS A C 1
ATOM 636 O O . LYS A 1 82 ? 10.414 11.232 -13.970 1.00 75.56 82 LYS A O 1
ATOM 641 N N . GLN A 1 83 ? 10.639 9.211 -13.030 1.00 71.75 83 GLN A N 1
ATOM 642 C CA . GLN A 1 83 ? 10.672 9.696 -11.654 1.00 71.75 83 GLN A CA 1
ATOM 643 C C . GLN A 1 83 ? 12.095 10.046 -11.222 1.00 71.75 83 GLN A C 1
ATOM 645 O O . GLN A 1 83 ? 13.014 9.238 -11.334 1.00 71.75 83 GLN A O 1
ATOM 650 N N . LYS A 1 84 ? 12.270 11.225 -10.614 1.00 64.50 84 LYS A N 1
ATOM 651 C CA . LYS A 1 84 ? 13.577 11.688 -10.104 1.00 64.50 84 LYS A CA 1
ATOM 652 C C . LYS A 1 84 ? 14.178 10.769 -9.032 1.00 64.50 84 LYS A C 1
ATOM 654 O O . LYS A 1 84 ? 15.387 10.763 -8.846 1.00 64.50 84 LYS A O 1
ATOM 659 N N . LYS A 1 85 ? 13.335 10.010 -8.320 1.00 63.69 85 LYS A N 1
ATOM 660 C CA . LYS A 1 85 ? 13.742 9.071 -7.261 1.00 63.69 85 LYS A CA 1
ATOM 661 C C . LYS A 1 85 ? 13.999 7.640 -7.763 1.00 63.69 85 LYS A C 1
ATOM 663 O O . LYS A 1 85 ? 14.313 6.774 -6.950 1.00 63.69 85 LYS A O 1
ATOM 668 N N . GLY A 1 86 ? 13.873 7.384 -9.071 1.00 68.88 86 GLY A N 1
ATOM 669 C CA . GLY A 1 86 ? 14.139 6.078 -9.676 1.00 68.88 86 GLY A CA 1
ATOM 670 C C . GLY A 1 86 ? 13.378 4.942 -8.988 1.00 68.88 86 GLY A C 1
ATOM 671 O O . GLY A 1 86 ? 12.172 5.027 -8.771 1.00 68.88 86 GLY A O 1
ATOM 672 N N . THR A 1 87 ? 14.085 3.876 -8.626 1.00 64.81 87 THR A N 1
ATOM 673 C CA . THR A 1 87 ? 13.535 2.673 -7.977 1.00 64.81 87 THR A CA 1
ATOM 674 C C . THR A 1 87 ? 13.017 2.896 -6.551 1.00 64.81 87 THR A C 1
ATOM 676 O O . THR A 1 87 ? 12.359 2.021 -6.002 1.00 64.81 87 THR A O 1
ATOM 679 N N . HIS A 1 88 ? 13.263 4.066 -5.954 1.00 64.69 88 HIS A N 1
ATOM 680 C CA . HIS A 1 88 ? 12.672 4.489 -4.679 1.00 64.69 88 HIS A CA 1
ATOM 681 C C . HIS A 1 88 ? 11.471 5.424 -4.876 1.00 64.69 88 HIS A C 1
ATOM 683 O O . HIS A 1 88 ? 11.078 6.156 -3.963 1.00 64.69 88 HIS A O 1
ATOM 689 N N . ALA A 1 89 ? 10.905 5.462 -6.084 1.00 74.50 89 ALA A N 1
ATOM 690 C CA . ALA A 1 89 ? 9.719 6.247 -6.358 1.00 74.50 89 ALA A CA 1
ATOM 691 C C . ALA A 1 89 ? 8.514 5.685 -5.595 1.00 74.50 89 ALA A C 1
ATOM 693 O O . ALA A 1 89 ? 8.147 4.513 -5.705 1.00 74.50 89 ALA A O 1
ATOM 694 N N . VAL A 1 90 ? 7.903 6.574 -4.823 1.00 81.00 90 VAL A N 1
ATOM 695 C CA . VAL A 1 90 ? 6.704 6.317 -4.037 1.00 81.00 90 VAL A CA 1
ATOM 696 C C . VAL A 1 90 ? 5.510 6.725 -4.883 1.00 81.00 90 VAL A C 1
ATOM 698 O O . VAL A 1 90 ? 5.444 7.870 -5.323 1.00 81.00 90 VAL A O 1
ATOM 701 N N . LEU A 1 91 ? 4.589 5.796 -5.122 1.00 80.00 91 LEU A N 1
ATOM 702 C CA . LEU A 1 91 ? 3.335 6.068 -5.823 1.00 80.00 91 LEU A CA 1
ATOM 703 C C . LEU A 1 91 ? 2.321 6.747 -4.901 1.00 80.00 91 LEU A C 1
ATOM 705 O O . LEU A 1 91 ? 1.508 7.536 -5.363 1.00 80.00 91 LEU A O 1
ATOM 709 N N . GLY A 1 92 ? 2.370 6.431 -3.611 1.00 83.38 92 GLY A N 1
ATOM 710 C CA . GLY A 1 92 ? 1.559 7.058 -2.578 1.00 83.38 92 GLY A CA 1
ATOM 711 C C . GLY A 1 92 ? 1.503 6.195 -1.328 1.00 83.38 92 GLY A C 1
ATOM 712 O O . GLY A 1 92 ? 2.180 5.169 -1.237 1.00 83.38 92 GLY A O 1
ATOM 713 N N . ASP A 1 93 ? 0.694 6.625 -0.373 1.00 86.25 93 ASP A N 1
ATOM 714 C CA . ASP A 1 93 ? 0.501 5.935 0.894 1.00 86.25 93 ASP A CA 1
ATOM 715 C C . ASP A 1 93 ? -0.931 5.364 0.961 1.00 86.25 93 ASP A C 1
ATOM 717 O O . 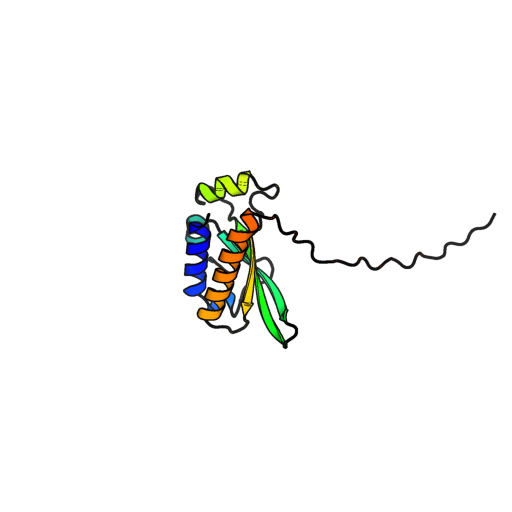ASP A 1 93 ? -1.870 5.952 0.421 1.00 86.25 93 ASP A O 1
ATOM 721 N N . ILE A 1 94 ? -1.098 4.216 1.618 1.00 86.12 94 ILE A N 1
ATOM 722 C CA . ILE A 1 94 ? -2.398 3.623 1.955 1.00 86.12 94 ILE A CA 1
ATOM 723 C C . ILE A 1 94 ? -2.520 3.463 3.465 1.00 86.12 94 ILE A C 1
ATOM 725 O O . ILE A 1 94 ? -1.523 3.262 4.163 1.00 86.12 94 ILE A O 1
ATOM 729 N N . TYR A 1 95 ? -3.754 3.506 3.953 1.00 87.06 95 TYR A N 1
ATOM 730 C CA . TYR A 1 95 ? -4.075 3.385 5.369 1.00 87.06 95 TYR A CA 1
ATOM 731 C C . TYR A 1 95 ? -5.013 2.204 5.549 1.00 87.06 95 TYR A C 1
ATOM 733 O O . TYR A 1 95 ? -6.135 2.216 5.052 1.00 87.06 95 TYR A O 1
ATOM 741 N N . VAL A 1 96 ? -4.540 1.169 6.230 1.00 86.56 96 VAL A N 1
ATOM 742 C CA . VAL A 1 96 ? -5.323 -0.038 6.494 1.00 86.56 96 VAL A CA 1
ATOM 743 C C . VAL A 1 96 ? -5.655 -0.073 7.972 1.00 86.56 96 VAL A C 1
ATOM 745 O O . VAL A 1 96 ? -4.772 0.103 8.802 1.00 86.56 96 VAL A O 1
ATOM 748 N N . LYS A 1 97 ? -6.921 -0.297 8.314 1.00 86.00 97 LYS A N 1
ATOM 749 C CA . LYS A 1 97 ? -7.362 -0.355 9.708 1.00 86.00 97 LYS A CA 1
ATOM 750 C C . LYS A 1 97 ? -6.667 -1.495 10.467 1.00 86.00 97 LYS A C 1
ATOM 752 O O . LYS A 1 97 ? -6.615 -2.626 9.971 1.00 86.00 97 LYS A O 1
ATOM 757 N N . ASP A 1 98 ? -6.162 -1.192 11.661 1.00 85.12 98 ASP A N 1
ATOM 758 C CA . ASP A 1 98 ? -5.611 -2.185 12.591 1.00 85.12 98 ASP A CA 1
ATOM 759 C C . ASP A 1 98 ? -6.697 -3.206 12.949 1.00 85.12 98 ASP A C 1
ATOM 761 O O . ASP A 1 98 ? -7.850 -2.849 13.210 1.00 85.12 98 ASP A O 1
ATOM 765 N N . ASN A 1 99 ? -6.346 -4.489 12.860 1.00 84.31 99 ASN A N 1
ATOM 766 C CA . ASN A 1 99 ? -7.260 -5.618 13.035 1.00 84.31 99 ASN A CA 1
ATOM 767 C C . ASN A 1 99 ? -8.525 -5.564 12.140 1.00 84.31 99 ASN A C 1
ATOM 769 O O . ASN A 1 99 ? -9.569 -6.126 12.475 1.00 84.31 99 ASN A O 1
ATOM 773 N N . GLY A 1 100 ? -8.435 -4.880 10.993 1.00 80.75 100 GLY A N 1
ATOM 774 C CA . GLY A 1 100 ? -9.506 -4.774 10.006 1.00 80.75 100 GLY A CA 1
ATOM 775 C C . GLY A 1 100 ? -9.784 -6.072 9.238 1.00 80.75 100 GLY A C 1
ATOM 776 O O . GLY A 1 100 ? -9.098 -7.092 9.367 1.00 80.75 100 GLY A O 1
ATOM 777 N N . THR A 1 101 ? -10.804 -6.025 8.388 1.00 87.06 101 THR A N 1
ATOM 778 C CA . THR A 1 101 ? -11.229 -7.141 7.539 1.00 87.06 101 THR A CA 1
ATOM 779 C C . THR A 1 101 ? -10.669 -7.030 6.119 1.00 87.06 101 THR A C 1
ATOM 781 O O . THR A 1 101 ? -10.075 -6.029 5.717 1.00 87.06 101 THR A O 1
ATOM 784 N N . LYS A 1 102 ? -10.907 -8.064 5.301 1.00 87.00 102 LYS A N 1
ATOM 785 C CA . LYS A 1 102 ? -10.641 -8.021 3.853 1.00 87.00 102 LYS A CA 1
ATOM 786 C C . LYS A 1 102 ? -11.315 -6.825 3.172 1.00 87.00 102 LYS A C 1
ATOM 788 O O . LYS A 1 102 ? -10.769 -6.303 2.202 1.00 87.00 102 LYS A O 1
ATOM 793 N N . GLN A 1 103 ? -12.483 -6.411 3.663 1.00 84.44 103 GLN A N 1
ATOM 794 C CA . GLN A 1 103 ? -13.218 -5.284 3.108 1.00 84.44 103 GLN A CA 1
ATOM 795 C C . GLN A 1 103 ? -12.506 -3.962 3.398 1.00 84.44 103 GLN A C 1
ATOM 797 O O . GLN A 1 103 ? -12.333 -3.186 2.469 1.00 84.44 103 GLN A O 1
ATOM 802 N N . ASP A 1 104 ? -12.002 -3.751 4.619 1.00 84.25 104 ASP A N 1
ATOM 803 C CA . ASP A 1 104 ? -11.220 -2.554 4.972 1.00 84.25 104 ASP A CA 1
ATOM 804 C C . ASP A 1 104 ? -9.957 -2.425 4.108 1.00 84.25 104 ASP A C 1
ATOM 806 O O . ASP A 1 104 ? -9.625 -1.346 3.622 1.00 84.25 104 ASP A O 1
ATOM 810 N N . VAL A 1 105 ? -9.273 -3.548 3.856 1.00 85.75 105 VAL A N 1
ATOM 811 C CA . VAL A 1 105 ? -8.126 -3.590 2.937 1.00 85.75 105 VAL A CA 1
ATOM 812 C C . VAL A 1 105 ? -8.560 -3.234 1.514 1.00 85.75 105 VAL A C 1
ATOM 814 O O . VAL A 1 105 ? -7.915 -2.422 0.855 1.00 85.75 105 VAL A O 1
ATOM 817 N N . GLY A 1 106 ? -9.658 -3.818 1.030 1.00 83.88 106 GLY A N 1
ATOM 818 C CA . GLY A 1 106 ? -10.206 -3.509 -0.290 1.00 83.88 106 GLY A CA 1
ATOM 819 C C . GLY A 1 106 ? -10.572 -2.032 -0.444 1.00 83.88 106 GLY A C 1
ATOM 820 O O . GLY A 1 106 ? -10.233 -1.430 -1.463 1.00 83.88 106 GLY A O 1
ATOM 821 N N . ASP A 1 107 ? -11.195 -1.440 0.575 1.00 84.19 107 ASP A N 1
ATOM 822 C CA . ASP A 1 107 ? -11.604 -0.036 0.582 1.00 84.19 107 ASP A CA 1
ATOM 823 C C . ASP A 1 107 ? -10.390 0.899 0.553 1.00 84.19 107 ASP A C 1
ATOM 825 O O . ASP A 1 107 ? -10.324 1.787 -0.294 1.00 84.19 107 ASP A O 1
ATOM 829 N N . ALA A 1 108 ? -9.359 0.619 1.361 1.00 84.25 108 ALA A N 1
ATOM 830 C CA . ALA A 1 108 ? -8.104 1.373 1.355 1.00 84.25 108 ALA A CA 1
ATOM 831 C C . ALA A 1 108 ? -7.436 1.387 -0.033 1.00 84.25 108 ALA A C 1
ATOM 833 O O . ALA A 1 108 ? -7.018 2.436 -0.528 1.00 84.25 108 ALA A O 1
ATOM 834 N N . TYR A 1 109 ? -7.376 0.232 -0.706 1.00 84.25 109 TYR A N 1
ATOM 835 C CA . TYR A 1 109 ? -6.845 0.152 -2.070 1.00 84.25 109 TYR A CA 1
ATOM 836 C C . TYR A 1 109 ? -7.766 0.805 -3.100 1.00 84.25 109 TYR A C 1
ATOM 838 O O . TYR A 1 109 ? -7.278 1.353 -4.086 1.00 84.25 109 TYR A O 1
ATOM 846 N N . ASN A 1 110 ? -9.083 0.763 -2.909 1.00 83.56 110 ASN A N 1
ATOM 847 C CA . ASN A 1 110 ? -10.028 1.425 -3.800 1.00 83.56 110 ASN A CA 1
ATOM 848 C C . ASN A 1 110 ? -9.922 2.954 -3.693 1.00 83.56 110 ASN A C 1
ATOM 850 O O . ASN A 1 110 ? -9.872 3.638 -4.714 1.00 83.56 110 ASN A O 1
ATOM 854 N N . GLN A 1 111 ? -9.807 3.485 -2.475 1.00 81.06 111 GLN A N 1
ATOM 855 C CA . GLN A 1 111 ? -9.523 4.899 -2.228 1.00 81.06 111 GLN A CA 1
ATOM 856 C C . GLN A 1 111 ? -8.177 5.295 -2.833 1.00 81.06 111 GLN A C 1
ATOM 858 O O . GLN A 1 111 ? -8.098 6.306 -3.524 1.00 81.06 111 GLN A O 1
ATOM 863 N N . PHE A 1 112 ? -7.144 4.463 -2.675 1.00 82.75 112 PHE A N 1
ATOM 864 C CA . PHE A 1 112 ? -5.855 4.681 -3.330 1.00 82.75 112 PHE A CA 1
ATOM 865 C C . PHE A 1 112 ? -5.967 4.695 -4.855 1.00 82.75 112 PHE A C 1
ATOM 867 O O . PHE A 1 112 ? -5.407 5.579 -5.488 1.00 82.75 112 PHE A O 1
ATOM 874 N N . LYS A 1 113 ? -6.703 3.761 -5.471 1.00 83.19 113 LYS A N 1
ATOM 875 C CA . LYS A 1 113 ? -6.925 3.741 -6.929 1.00 83.19 113 LYS A CA 1
ATOM 876 C C . LYS A 1 113 ? -7.637 5.006 -7.403 1.00 83.19 113 LYS A C 1
ATOM 878 O O . LYS A 1 113 ? -7.259 5.556 -8.434 1.00 83.19 113 LYS A O 1
ATOM 883 N N . GLN A 1 114 ? -8.640 5.470 -6.659 1.00 77.50 114 GLN A N 1
ATOM 884 C CA . GLN A 1 114 ? -9.355 6.711 -6.958 1.00 77.50 114 GLN A CA 1
ATOM 885 C C . GLN A 1 114 ? -8.444 7.931 -6.806 1.00 77.50 114 GLN A C 1
ATOM 887 O O . GLN A 1 114 ? -8.366 8.743 -7.724 1.00 77.50 114 GLN A O 1
ATOM 892 N N . ALA A 1 115 ? -7.700 8.024 -5.702 1.00 73.00 115 ALA A N 1
ATOM 893 C C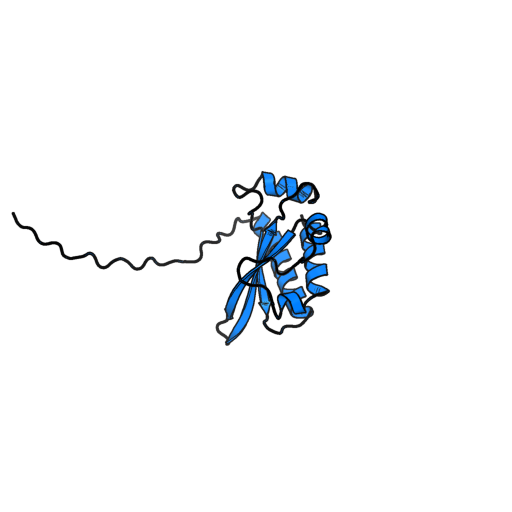A . ALA A 1 115 ? -6.725 9.082 -5.464 1.00 73.00 115 ALA A CA 1
ATOM 894 C C . ALA A 1 115 ? -5.648 9.082 -6.551 1.00 73.00 115 ALA A C 1
ATOM 896 O O . ALA A 1 115 ? -5.449 10.100 -7.190 1.00 73.00 115 ALA A O 1
ATOM 897 N N . PHE A 1 116 ? -5.051 7.931 -6.859 1.00 70.38 116 PHE A N 1
ATOM 898 C CA . PHE A 1 116 ? -4.066 7.764 -7.926 1.00 70.38 116 PHE A CA 1
ATOM 899 C C . PHE A 1 116 ? -4.624 8.154 -9.300 1.00 70.38 116 PHE A C 1
ATOM 901 O O . PHE A 1 116 ? -3.936 8.801 -10.083 1.00 70.38 116 PHE A O 1
ATOM 908 N N . SER A 1 117 ? -5.876 7.793 -9.602 1.00 69.19 117 SER A N 1
ATOM 909 C CA . SER A 1 117 ? -6.537 8.189 -10.850 1.00 69.19 117 SER A CA 1
ATOM 910 C C . SER A 1 117 ? -6.799 9.697 -10.919 1.00 69.19 117 SER A C 1
ATOM 912 O O . SER A 1 117 ? -6.770 10.264 -12.011 1.00 69.19 117 SER A O 1
ATOM 914 N N . ASN A 1 118 ? -7.046 10.342 -9.777 1.00 61.72 118 ASN A N 1
ATOM 915 C CA . ASN A 1 118 ? -7.253 11.785 -9.676 1.00 61.72 118 ASN A CA 1
ATOM 916 C C . ASN A 1 118 ? -5.922 12.567 -9.664 1.00 61.72 118 ASN A C 1
ATOM 918 O O . ASN A 1 118 ? -5.842 13.624 -10.285 1.00 61.72 118 ASN A O 1
ATOM 922 N N . ASP A 1 119 ? -4.856 12.023 -9.066 1.00 52.06 119 ASP A N 1
ATOM 923 C CA . ASP A 1 119 ? -3.516 12.632 -8.958 1.00 52.06 119 ASP A CA 1
ATOM 924 C C . ASP A 1 119 ? -2.791 12.716 -10.318 1.00 52.06 119 ASP A C 1
ATOM 926 O O . ASP A 1 119 ? -1.871 13.511 -10.491 1.00 52.06 119 ASP A O 1
ATOM 930 N N . ILE A 1 120 ? -3.256 12.002 -11.359 1.00 43.38 120 ILE A N 1
ATOM 931 C CA . ILE A 1 120 ? -2.807 12.250 -12.747 1.00 43.38 120 ILE A CA 1
ATOM 932 C C . ILE A 1 120 ? -3.137 13.694 -13.195 1.00 43.38 120 ILE A C 1
ATOM 934 O O . ILE A 1 120 ? -2.491 14.209 -14.109 1.00 43.38 120 ILE A O 1
ATOM 938 N N . LYS A 1 121 ? -4.090 14.385 -12.545 1.00 35.47 121 LYS A N 1
ATOM 939 C CA . LYS A 1 121 ? -4.400 15.806 -12.794 1.00 35.47 121 LYS A CA 1
ATOM 940 C C . LYS A 1 121 ? -3.725 16.795 -11.838 1.00 35.47 121 LYS A C 1
ATOM 942 O O . LYS A 1 121 ? -3.710 17.981 -12.157 1.00 35.47 121 LYS A O 1
ATOM 947 N N . THR A 1 122 ? -3.137 16.364 -10.725 1.00 30.20 122 THR A N 1
ATOM 948 C CA . THR A 1 122 ? -2.476 17.268 -9.770 1.00 30.20 122 THR A CA 1
ATOM 949 C C . THR A 1 122 ? -1.363 16.536 -9.028 1.00 30.20 122 THR A C 1
ATOM 951 O O . THR A 1 122 ? -1.672 15.571 -8.341 1.00 30.20 122 THR A O 1
ATOM 954 N N . PRO A 1 123 ? -0.097 16.989 -9.088 1.00 29.95 123 PRO A N 1
ATOM 955 C CA . PRO A 1 123 ? 0.942 16.460 -8.214 1.00 29.95 123 PRO A CA 1
ATOM 956 C C . PRO A 1 123 ? 0.632 16.891 -6.775 1.00 29.95 123 PRO A C 1
ATOM 958 O O . PRO A 1 123 ? 0.836 18.058 -6.433 1.00 29.95 123 PRO A O 1
ATOM 961 N N . THR A 1 124 ? 0.128 15.993 -5.925 1.00 40.47 124 THR A N 1
ATOM 962 C CA . THR A 1 124 ? -0.131 16.369 -4.528 1.00 40.47 124 THR A CA 1
ATOM 963 C C . THR A 1 124 ? 1.152 16.233 -3.691 1.00 40.47 124 THR A C 1
ATOM 965 O O . THR A 1 124 ? 1.851 15.216 -3.755 1.00 40.47 124 THR A O 1
ATOM 968 N N . PRO A 1 125 ? 1.519 17.268 -2.914 1.00 41.12 125 PRO A N 1
ATOM 969 C CA . PRO A 1 125 ? 2.796 17.358 -2.234 1.00 41.12 125 PRO A CA 1
ATOM 970 C C . PRO A 1 125 ? 2.764 16.532 -0.946 1.00 41.12 125 PRO A C 1
ATOM 972 O O . PRO A 1 125 ? 2.038 16.847 -0.008 1.00 41.12 125 PRO A O 1
ATOM 975 N N . MET A 1 126 ? 3.618 15.514 -0.842 1.00 34.72 126 MET A N 1
ATOM 976 C CA . MET A 1 126 ? 3.974 14.954 0.464 1.00 34.72 126 MET A CA 1
ATOM 977 C C . MET A 1 126 ? 5.011 15.853 1.139 1.00 34.72 126 MET A C 1
ATOM 979 O O . MET A 1 126 ? 6.203 15.556 1.176 1.00 34.72 126 MET A O 1
ATOM 983 N N . GLY A 1 127 ? 4.528 16.979 1.653 1.00 32.22 127 GLY A N 1
ATOM 984 C CA . GLY A 1 127 ? 5.190 17.779 2.670 1.00 32.22 127 GLY A CA 1
ATOM 985 C C . GLY A 1 127 ? 4.341 17.751 3.930 1.00 32.22 127 GLY A C 1
ATOM 986 O O . GLY A 1 127 ? 3.581 18.681 4.187 1.00 32.22 127 GLY A O 1
ATOM 987 N N . SER A 1 128 ? 4.455 16.685 4.723 1.00 38.25 128 SER A N 1
ATOM 988 C CA . SER A 1 128 ? 4.056 16.758 6.126 1.00 38.25 128 SER A CA 1
ATOM 989 C C . SER A 1 128 ? 4.942 17.798 6.804 1.00 38.25 128 SER A C 1
ATOM 991 O O . SER A 1 128 ? 6.102 17.541 7.094 1.00 38.25 128 SER A O 1
ATOM 993 N N . ARG A 1 129 ? 4.391 18.999 6.965 1.00 46.97 129 ARG A N 1
ATOM 994 C CA . ARG A 1 129 ? 4.457 19.840 8.163 1.00 46.97 129 ARG A CA 1
ATOM 995 C C . ARG A 1 129 ? 5.497 19.379 9.201 1.00 46.97 129 ARG A C 1
ATOM 997 O O . ARG A 1 129 ? 5.163 18.634 10.115 1.00 46.97 129 ARG A O 1
ATOM 1004 N N . GLU A 1 130 ? 6.711 19.911 9.116 1.00 32.59 130 GLU A N 1
ATOM 1005 C CA . GLU A 1 130 ? 7.533 20.153 10.300 1.00 32.59 130 GLU A CA 1
ATOM 1006 C C . GLU A 1 130 ? 7.588 21.664 10.497 1.00 32.59 130 GLU A C 1
ATOM 1008 O O . GLU A 1 130 ? 8.235 22.400 9.753 1.00 32.59 130 GLU A O 1
ATOM 1013 N N . GLY A 1 131 ? 6.840 22.137 11.494 1.00 33.44 131 GLY A N 1
ATOM 1014 C CA . GLY A 1 131 ? 7.229 23.357 12.170 1.00 33.44 131 GLY A CA 1
ATOM 1015 C C . GLY A 1 131 ? 8.590 23.088 12.789 1.00 33.44 131 GLY A C 1
ATOM 1016 O O . GLY A 1 131 ? 8.688 22.345 13.762 1.00 33.44 131 GLY A O 1
ATOM 1017 N N . SER A 1 132 ? 9.634 23.670 12.209 1.00 33.38 132 SER A N 1
ATOM 1018 C CA . SER A 1 132 ? 10.896 23.846 12.908 1.00 33.38 132 SER A CA 1
ATOM 1019 C C . SER A 1 132 ? 10.590 24.497 14.260 1.00 33.38 132 SER A C 1
ATOM 1021 O O . SER A 1 132 ? 9.931 25.542 14.277 1.00 33.38 132 SER A O 1
ATOM 1023 N N . PRO A 1 133 ? 11.050 23.954 15.398 1.00 39.00 133 PRO A N 1
ATOM 1024 C CA . PRO A 1 133 ? 11.164 24.774 16.585 1.00 39.00 133 PRO A CA 1
ATOM 1025 C C . PRO A 1 133 ? 12.131 25.903 16.227 1.00 39.00 133 PRO A C 1
ATOM 1027 O O . PRO A 1 133 ? 13.315 25.668 15.971 1.00 39.00 133 PRO A O 1
ATOM 1030 N N . SER A 1 134 ? 11.616 27.129 16.143 1.00 40.41 134 SER A N 1
ATOM 1031 C CA . SER A 1 134 ? 12.454 28.320 16.154 1.00 40.41 134 SER A CA 1
ATOM 1032 C C . SER A 1 134 ? 13.345 28.211 17.382 1.00 40.41 134 SER A C 1
ATOM 1034 O O . SER A 1 134 ? 12.872 28.276 18.516 1.00 40.41 134 SER A O 1
ATOM 1036 N N . ARG A 1 135 ? 14.633 27.964 17.140 1.00 41.00 135 ARG A N 1
ATOM 1037 C CA . ARG A 1 135 ? 15.692 28.043 18.141 1.00 41.00 135 ARG A CA 1
ATOM 1038 C C . ARG A 1 135 ? 15.485 29.333 18.946 1.00 41.00 135 ARG A C 1
ATOM 1040 O O . ARG A 1 135 ? 15.479 30.396 18.322 1.00 41.00 135 ARG A O 1
ATOM 1047 N N . PRO A 1 136 ? 15.347 29.304 20.282 1.00 40.97 136 PRO A N 1
ATOM 1048 C CA . PRO A 1 136 ? 15.617 30.502 21.055 1.00 40.97 136 PRO A CA 1
ATOM 1049 C C . PRO A 1 136 ? 17.094 30.830 20.829 1.00 40.97 136 PRO A C 1
ATOM 1051 O O . PRO A 1 136 ? 17.980 30.055 21.188 1.00 40.97 136 PRO A O 1
ATOM 1054 N N . GLY A 1 137 ? 17.343 31.929 20.119 1.00 38.03 137 GLY A N 1
ATOM 1055 C CA . GLY A 1 137 ? 18.680 32.463 19.933 1.00 38.03 137 GLY A CA 1
ATOM 1056 C C . GLY A 1 137 ? 19.318 32.689 21.296 1.00 38.03 137 GLY A C 1
ATOM 1057 O O . GLY A 1 137 ? 18.759 33.366 22.157 1.00 38.03 137 GLY A O 1
ATOM 1058 N N . THR A 1 138 ? 20.477 32.078 21.487 1.00 48.91 138 THR A N 1
ATOM 1059 C CA . THR A 1 138 ? 21.393 32.329 22.591 1.00 48.91 138 THR A CA 1
ATOM 1060 C C . THR A 1 138 ? 21.651 33.838 22.702 1.00 48.91 138 THR A C 1
ATOM 1062 O O . THR A 1 138 ? 21.957 34.462 21.683 1.00 48.91 138 THR A O 1
ATOM 1065 N N . PRO A 1 139 ? 21.569 34.453 23.893 1.00 48.00 139 PRO A N 1
ATOM 1066 C CA . PRO A 1 139 ? 22.003 35.830 24.069 1.00 48.00 139 PRO A CA 1
ATOM 1067 C C . PRO A 1 139 ? 23.535 35.846 24.095 1.00 48.00 139 PRO A C 1
ATOM 1069 O O . PRO A 1 139 ? 24.147 35.321 25.021 1.00 48.00 139 PRO A O 1
ATOM 1072 N N . SER A 1 140 ? 24.164 36.430 23.075 1.00 41.06 140 SER A N 1
ATOM 1073 C CA . SER A 1 140 ? 25.598 36.729 23.107 1.00 41.06 140 SER A CA 1
ATOM 1074 C C . SER A 1 140 ? 25.782 38.227 23.309 1.00 41.06 140 SER A C 1
ATOM 1076 O O . SER A 1 140 ? 25.445 39.029 22.442 1.00 41.06 140 SER A O 1
ATOM 1078 N N . GLN A 1 141 ? 26.294 38.590 24.482 1.00 50.78 141 GLN A N 1
ATOM 1079 C CA . GLN A 1 141 ? 26.779 39.928 24.802 1.00 50.78 141 GLN A CA 1
ATOM 1080 C C . GLN A 1 141 ? 28.084 40.235 24.050 1.00 50.78 141 GLN A C 1
ATOM 1082 O O . GLN A 1 141 ? 29.014 39.435 24.112 1.00 50.78 141 GLN A O 1
ATOM 1087 N N . HIS A 1 142 ? 28.175 41.419 23.440 1.00 40.34 142 HIS A N 1
ATOM 1088 C CA . HIS A 1 142 ? 29.363 42.297 23.377 1.00 40.34 142 HIS A CA 1
ATOM 1089 C C . HIS A 1 142 ? 28.904 43.611 22.712 1.00 40.34 142 HIS A C 1
ATOM 1091 O O . HIS A 1 142 ? 28.317 43.557 21.638 1.00 40.34 142 HIS A O 1
ATOM 1097 N N . ARG A 1 143 ? 28.825 44.754 23.411 1.00 40.06 143 ARG A N 1
ATOM 1098 C CA . ARG A 1 143 ? 29.910 45.726 23.666 1.00 40.06 143 ARG A CA 1
ATOM 1099 C C . ARG A 1 143 ? 30.731 46.017 22.408 1.00 40.06 143 ARG A C 1
ATOM 1101 O O . ARG A 1 143 ? 31.461 45.137 21.978 1.00 40.06 143 ARG A O 1
ATOM 1108 N N . GLU A 1 144 ? 30.593 47.228 21.875 1.00 50.56 144 GLU A N 1
ATOM 1109 C CA . GLU A 1 144 ? 31.587 48.318 21.893 1.00 50.56 144 GLU A CA 1
ATOM 1110 C C . GLU A 1 144 ? 30.873 49.655 21.648 1.00 50.56 144 GLU A C 1
ATOM 1112 O O . GLU A 1 144 ? 29.887 49.658 20.875 1.00 50.56 144 GLU A O 1
#

pLDDT: mean 74.2, std 17.27, range [29.95, 90.25]

InterPro domains:
  IPR059509 Subtelomeric hrmA-associated cluster protein [PF28515] (2-113)